Protein AF-A0A1Q9S0E8-F1 (afdb_monomer_lite)

Radius of gyration: 20.75 Å; chains: 1; bounding box: 53×45×57 Å

Foldseek 3Di:
DQDPDFDWDFDADPVRDTPDTHTSNNDPDDDDLPDDDDDPCLVVFAPPPDDSVPGSVVVCVVVVNDDDDDDDDDGFDDPDPVRVVVQVVCVQVVNHSVDPPSPPPDDGDPDDDDDPDD

Secondary structure (DSSP, 8-state):
-------EEEEE-TTS-EEEEEEGGGS------S-----GGGGGG--TT--IIIIIIHHHHHTT--------S-----SSHHHHHHHHHHHHTT--TTSTT---TT-PPPP-------

Structure (mmCIF, N/CA/C/O backbone):
data_AF-A0A1Q9S0E8-F1
#
_entry.id   AF-A0A1Q9S0E8-F1
#
loop_
_atom_site.group_PDB
_atom_site.id
_atom_site.type_symbol
_atom_site.label_atom_id
_atom_site.label_alt_id
_atom_site.label_comp_id
_atom_site.label_asym_id
_atom_site.label_entity_id
_atom_site.label_seq_id
_atom_site.pdbx_PDB_ins_code
_atom_site.Cartn_x
_atom_site.Cartn_y
_atom_site.Cartn_z
_atom_site.occupancy
_atom_site.B_iso_or_equiv
_atom_site.auth_seq_id
_atom_site.auth_comp_id
_atom_site.auth_asym_id
_atom_site.auth_atom_id
_atom_site.pdbx_PDB_model_num
ATOM 1 N N . MET A 1 1 ? -3.002 -5.284 -3.891 1.00 85.81 1 MET A N 1
ATOM 2 C CA . MET A 1 1 ? -1.899 -5.874 -4.686 1.00 85.81 1 MET A CA 1
ATOM 3 C C . MET A 1 1 ? -0.958 -6.620 -3.765 1.00 85.81 1 MET A C 1
ATOM 5 O O . MET A 1 1 ? -0.932 -6.265 -2.593 1.00 85.81 1 MET A O 1
ATOM 9 N N . PRO A 1 2 ? -0.226 -7.649 -4.220 1.00 82.12 2 PRO A N 1
ATOM 10 C CA . PRO A 1 2 ? 0.742 -8.316 -3.354 1.00 82.12 2 PRO A CA 1
ATOM 11 C C . PRO A 1 2 ? 1.847 -7.338 -2.907 1.00 82.12 2 PRO A C 1
ATOM 13 O O . PRO A 1 2 ? 2.242 -6.489 -3.716 1.00 82.12 2 PRO A O 1
ATOM 16 N N . PRO A 1 3 ? 2.362 -7.468 -1.668 1.00 83.12 3 PRO A N 1
ATOM 17 C CA . PRO A 1 3 ? 3.460 -6.643 -1.179 1.00 83.12 3 PRO A CA 1
ATOM 18 C C . PRO A 1 3 ? 4.691 -6.673 -2.081 1.00 83.12 3 PRO A C 1
ATOM 20 O O . PRO A 1 3 ? 5.134 -7.743 -2.500 1.00 83.12 3 PRO A O 1
ATOM 23 N N . GLN A 1 4 ? 5.271 -5.500 -2.342 1.00 78.94 4 GLN A N 1
ATOM 24 C CA . GLN A 1 4 ? 6.546 -5.383 -3.069 1.00 78.94 4 GLN A CA 1
ATOM 25 C C . GLN A 1 4 ? 7.763 -5.539 -2.143 1.00 78.94 4 GLN A C 1
ATOM 27 O O . GLN A 1 4 ? 8.873 -5.829 -2.596 1.00 78.94 4 GLN A O 1
ATOM 32 N N . ALA A 1 5 ? 7.573 -5.343 -0.837 1.00 78.56 5 ALA A N 1
ATOM 33 C CA . ALA A 1 5 ? 8.653 -5.388 0.133 1.00 78.56 5 ALA A CA 1
ATOM 34 C C . ALA A 1 5 ? 9.179 -6.817 0.360 1.00 78.56 5 ALA A C 1
ATOM 36 O O . ALA A 1 5 ? 8.425 -7.765 0.572 1.00 78.56 5 ALA A O 1
ATOM 37 N N . ALA A 1 6 ? 10.505 -6.960 0.392 1.00 78.06 6 ALA A N 1
ATOM 38 C CA . ALA A 1 6 ? 11.195 -8.235 0.587 1.00 78.06 6 ALA A CA 1
ATOM 39 C C . ALA A 1 6 ? 11.521 -8.509 2.069 1.00 78.06 6 ALA A C 1
ATOM 41 O O . ALA A 1 6 ? 12.644 -8.892 2.402 1.00 78.06 6 ALA A O 1
ATOM 42 N N . PHE A 1 7 ? 10.568 -8.272 2.973 1.00 88.69 7 PHE A N 1
ATOM 43 C CA . PHE A 1 7 ? 10.766 -8.585 4.390 1.00 88.69 7 PHE A CA 1
ATOM 44 C C . PHE A 1 7 ? 10.420 -10.043 4.706 1.00 88.69 7 PHE A C 1
ATOM 46 O O . PHE A 1 7 ? 9.574 -10.663 4.055 1.00 88.69 7 PHE A O 1
ATOM 53 N N . HIS A 1 8 ? 11.071 -10.560 5.746 1.00 93.06 8 HIS A N 1
ATOM 54 C CA . HIS A 1 8 ? 10.716 -11.815 6.392 1.00 93.06 8 HIS A CA 1
ATOM 55 C C . HIS A 1 8 ? 10.100 -11.494 7.753 1.00 93.06 8 HIS A C 1
ATOM 57 O O . HIS A 1 8 ? 10.678 -10.739 8.534 1.00 93.06 8 HIS A O 1
ATOM 63 N N . VAL A 1 9 ? 8.927 -12.054 8.018 1.00 93.94 9 VAL A N 1
ATOM 64 C CA . VAL A 1 9 ? 8.260 -11.998 9.316 1.00 93.94 9 VAL A CA 1
ATOM 65 C C . VAL A 1 9 ? 8.778 -13.161 10.150 1.00 93.94 9 VAL A C 1
ATOM 67 O O . VAL A 1 9 ? 8.835 -14.292 9.664 1.00 93.94 9 VAL A O 1
ATOM 70 N N . VAL A 1 10 ? 9.184 -12.870 11.383 1.00 96.12 10 VAL A N 1
ATOM 71 C CA . VAL A 1 10 ? 9.684 -13.869 12.331 1.00 96.12 10 VAL A CA 1
ATOM 72 C C . VAL A 1 10 ? 8.691 -14.045 13.469 1.00 96.12 10 VAL A C 1
ATOM 74 O O . VAL A 1 10 ? 8.222 -13.063 14.044 1.00 96.12 10 VAL A O 1
ATOM 77 N N . GLU A 1 11 ? 8.382 -15.294 13.797 1.00 95.88 11 GLU A N 1
ATOM 78 C CA . GLU A 1 11 ? 7.604 -15.637 14.987 1.00 95.88 11 GLU A CA 1
ATOM 79 C C . GLU A 1 11 ? 8.576 -15.929 16.129 1.00 95.88 11 GLU A C 1
ATOM 81 O O . GLU A 1 11 ? 9.472 -16.766 15.992 1.00 95.88 11 GLU A O 1
ATOM 86 N N . VAL A 1 12 ? 8.432 -15.190 17.231 1.00 97.50 12 VAL A N 1
ATOM 87 C CA . VAL A 1 12 ? 9.318 -15.263 18.396 1.00 97.50 12 VAL A CA 1
ATOM 88 C C . VAL A 1 12 ? 8.494 -15.652 19.615 1.00 97.50 12 VAL A C 1
ATOM 90 O O . VAL A 1 12 ? 7.509 -14.986 19.932 1.00 97.50 12 VAL A O 1
ATOM 93 N N . ASN A 1 13 ? 8.900 -16.719 20.298 1.00 96.62 13 ASN A N 1
ATOM 94 C CA . ASN A 1 13 ? 8.218 -17.180 21.507 1.00 96.62 13 ASN A CA 1
ATOM 95 C C . ASN A 1 13 ? 8.613 -16.381 22.761 1.00 96.62 13 ASN A C 1
ATOM 97 O O . ASN A 1 13 ? 9.529 -15.558 22.736 1.00 96.62 13 ASN A O 1
ATOM 101 N N . GLU A 1 14 ? 7.962 -16.673 23.892 1.00 96.38 14 GLU A N 1
ATOM 102 C CA . GLU A 1 14 ? 8.218 -16.020 25.191 1.00 96.38 14 GLU A CA 1
ATOM 103 C C . GLU A 1 14 ? 9.686 -16.126 25.656 1.00 96.38 14 GLU A C 1
ATOM 105 O O . GLU A 1 14 ? 10.159 -15.304 26.438 1.00 96.38 14 GLU A O 1
ATOM 110 N N . GLY A 1 15 ? 10.429 -17.121 25.158 1.00 97.56 15 GLY A N 1
ATOM 111 C CA . GLY A 1 15 ? 11.850 -17.332 25.436 1.00 97.56 15 GLY A CA 1
ATOM 112 C C . GLY A 1 15 ? 12.807 -16.627 24.469 1.00 97.56 15 GLY A C 1
ATOM 113 O O . GLY A 1 15 ? 13.994 -16.961 24.466 1.00 97.56 15 GLY A O 1
ATOM 114 N N . ASN A 1 16 ? 12.322 -15.700 23.635 1.00 96.19 16 ASN A N 1
ATOM 115 C CA . ASN A 1 16 ? 13.089 -15.001 22.597 1.00 96.19 16 ASN A CA 1
ATOM 116 C C . ASN A 1 16 ? 13.733 -15.932 21.547 1.00 96.19 16 ASN A C 1
ATOM 118 O O . ASN A 1 16 ? 14.790 -15.616 20.994 1.00 96.19 16 ASN A O 1
ATOM 122 N N . ARG A 1 17 ? 13.126 -17.092 21.262 1.00 97.50 17 ARG A N 1
ATOM 123 C CA . ARG A 1 17 ? 13.583 -18.004 20.198 1.00 97.50 17 ARG A CA 1
ATOM 124 C C . ARG A 1 17 ? 12.705 -17.860 18.958 1.00 97.50 17 ARG A C 1
ATOM 126 O O . ARG A 1 17 ? 11.493 -17.738 19.084 1.00 97.50 17 ARG A O 1
ATOM 133 N N . ILE A 1 18 ? 13.329 -17.900 17.779 1.00 97.81 18 ILE A N 1
ATOM 134 C CA . ILE A 1 18 ? 12.630 -17.901 16.487 1.00 97.81 18 ILE A CA 1
ATOM 135 C C . ILE A 1 18 ? 12.042 -19.293 16.245 1.00 97.81 18 ILE A C 1
ATOM 137 O O . ILE A 1 18 ? 12.781 -20.279 16.270 1.00 97.81 18 ILE A O 1
ATOM 141 N N . GLU A 1 19 ? 10.742 -19.361 15.979 1.00 97.12 19 GLU A N 1
ATOM 142 C CA . GLU A 1 19 ? 10.026 -20.610 15.676 1.00 97.12 19 GLU A CA 1
ATOM 143 C C . GLU A 1 19 ? 9.683 -20.740 14.188 1.00 97.12 19 GLU A C 1
ATOM 145 O O . GLU A 1 19 ? 9.667 -21.848 13.653 1.00 97.12 19 GLU A O 1
ATOM 150 N N . ALA A 1 20 ? 9.489 -19.614 13.496 1.00 96.25 20 ALA A N 1
ATOM 151 C CA . ALA A 1 20 ? 9.218 -19.580 12.064 1.00 96.25 20 ALA A CA 1
ATOM 152 C C . ALA A 1 20 ? 9.775 -18.313 11.403 1.00 96.25 20 ALA A C 1
ATOM 154 O O . ALA A 1 20 ? 9.921 -17.264 12.037 1.00 96.25 20 ALA A O 1
ATOM 155 N N . ILE A 1 21 ? 10.067 -18.423 10.105 1.00 96.06 21 ILE A N 1
ATOM 156 C CA . ILE A 1 21 ? 10.443 -17.310 9.230 1.00 96.06 21 ILE A CA 1
ATOM 157 C C . ILE A 1 21 ? 9.602 -17.424 7.958 1.00 96.06 21 ILE A C 1
ATOM 159 O O . ILE A 1 21 ? 9.744 -18.392 7.212 1.00 96.06 21 ILE A O 1
ATOM 163 N N . THR A 1 22 ? 8.768 -16.422 7.693 1.00 94.06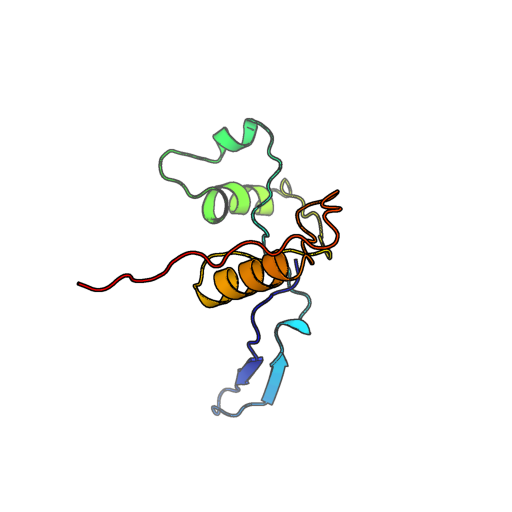 22 THR A N 1
ATOM 164 C CA . THR A 1 22 ? 7.854 -16.400 6.541 1.00 94.06 22 THR A CA 1
ATOM 165 C C . THR A 1 22 ? 8.112 -15.152 5.712 1.00 94.06 22 THR A C 1
ATOM 167 O O . THR A 1 22 ? 8.129 -14.042 6.243 1.00 94.06 22 THR A O 1
ATOM 170 N N . ALA A 1 23 ? 8.322 -15.292 4.403 1.00 91.06 23 ALA A N 1
ATOM 171 C CA . ALA A 1 23 ? 8.451 -14.123 3.539 1.00 91.06 23 ALA A CA 1
ATOM 172 C C . ALA A 1 23 ? 7.083 -13.444 3.358 1.00 91.06 23 ALA A C 1
ATOM 174 O O . ALA A 1 23 ? 6.078 -14.125 3.152 1.00 91.06 23 ALA A O 1
ATOM 175 N N . LEU A 1 24 ? 7.036 -12.105 3.361 1.00 89.69 24 LEU A N 1
ATOM 176 C CA . LEU A 1 24 ? 5.777 -11.359 3.185 1.00 89.69 24 LEU A CA 1
ATOM 177 C C . LEU A 1 24 ? 5.015 -11.752 1.913 1.00 89.69 24 LEU A C 1
ATOM 179 O O . LEU A 1 24 ? 3.789 -11.818 1.925 1.00 89.69 24 LEU A O 1
ATOM 183 N N . LYS A 1 25 ? 5.742 -12.054 0.831 1.00 83.75 25 LYS A N 1
ATOM 184 C CA . LYS A 1 25 ? 5.171 -12.485 -0.455 1.00 83.75 25 LYS A CA 1
ATOM 185 C C . LYS A 1 25 ? 4.384 -13.801 -0.377 1.00 83.75 25 LYS A C 1
ATOM 187 O O . LYS A 1 25 ? 3.526 -14.034 -1.222 1.00 83.75 25 LYS A O 1
ATOM 192 N N . ASP A 1 26 ? 4.690 -14.650 0.604 1.00 87.81 26 ASP A N 1
ATOM 193 C CA . ASP A 1 26 ? 4.048 -15.955 0.785 1.00 87.81 26 ASP A CA 1
ATOM 194 C C . ASP A 1 26 ? 2.811 -15.839 1.697 1.00 87.81 26 ASP A C 1
ATOM 196 O O . ASP A 1 26 ? 2.016 -16.774 1.818 1.00 87.81 26 ASP A O 1
ATOM 200 N N . MET A 1 27 ? 2.601 -14.670 2.313 1.00 87.81 27 MET A N 1
ATOM 201 C CA . MET A 1 27 ? 1.403 -14.357 3.085 1.00 87.81 27 MET A CA 1
ATOM 202 C C . MET A 1 27 ? 0.278 -13.879 2.160 1.00 87.81 27 MET A C 1
ATOM 204 O O . MET A 1 27 ? 0.499 -13.206 1.155 1.00 87.81 27 MET A O 1
ATOM 208 N N . ARG A 1 28 ? -0.978 -14.170 2.521 1.00 85.19 28 ARG A N 1
ATOM 209 C CA . ARG A 1 28 ? -2.167 -13.738 1.758 1.00 85.19 28 ARG A CA 1
ATOM 210 C C . ARG A 1 28 ? -2.536 -12.279 2.057 1.00 85.19 28 ARG A C 1
ATOM 212 O O . ARG A 1 28 ? -3.671 -11.988 2.423 1.00 85.19 28 ARG A O 1
ATOM 219 N N . LEU A 1 29 ? -1.568 -11.377 1.927 1.00 88.69 29 LEU A N 1
ATOM 220 C CA . LEU A 1 29 ? -1.732 -9.946 2.170 1.00 88.69 29 LEU A CA 1
ATOM 221 C C . LEU A 1 29 ? -1.998 -9.194 0.864 1.00 88.69 29 LEU A C 1
ATOM 223 O O . LEU A 1 29 ? -1.560 -9.593 -0.216 1.00 88.69 29 LEU A O 1
ATOM 227 N N . GLN A 1 30 ? -2.748 -8.102 0.975 1.00 90.31 30 GLN A N 1
ATOM 228 C CA . GLN A 1 30 ? -3.011 -7.177 -0.118 1.00 90.31 30 GLN A CA 1
ATOM 229 C C . GLN A 1 30 ? -2.778 -5.754 0.377 1.00 90.31 30 GLN A C 1
ATOM 231 O O . GLN A 1 30 ? -3.318 -5.355 1.404 1.00 90.31 30 GLN A O 1
ATOM 236 N N . GLU A 1 31 ? -2.009 -4.989 -0.383 1.00 91.25 31 GLU A N 1
ATOM 237 C CA . GLU A 1 31 ? -1.780 -3.567 -0.164 1.00 91.25 31 GLU A CA 1
ATOM 238 C C . GLU A 1 31 ? -2.792 -2.727 -0.951 1.00 91.25 31 GLU A C 1
ATOM 240 O O . GLU A 1 31 ? -3.241 -3.118 -2.043 1.00 91.25 31 GLU A O 1
ATOM 245 N N . ASN A 1 32 ? -3.131 -1.562 -0.396 1.00 93.94 32 ASN A N 1
ATOM 246 C CA . ASN A 1 32 ? -3.866 -0.521 -1.102 1.00 93.94 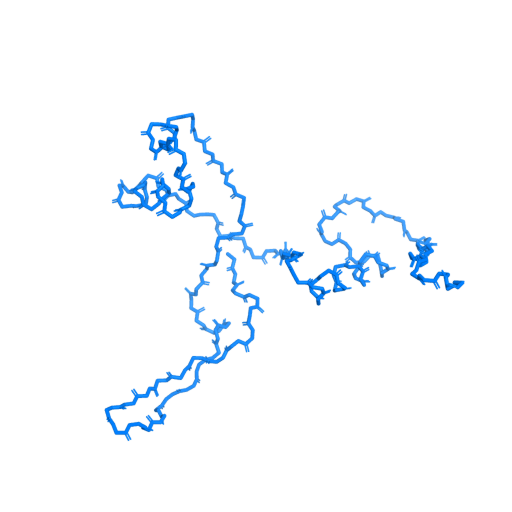32 ASN A CA 1
ATOM 247 C C . ASN A 1 32 ? -2.934 0.126 -2.140 1.00 93.94 32 ASN A C 1
ATOM 249 O O . ASN A 1 32 ? -1.964 0.778 -1.778 1.00 93.94 32 ASN A O 1
ATOM 253 N N . GLY A 1 33 ? -3.243 -0.053 -3.426 1.00 93.38 33 GLY A N 1
ATOM 254 C CA . GLY A 1 33 ? -2.442 0.482 -4.534 1.00 93.38 33 GLY A CA 1
ATOM 255 C C . GLY A 1 33 ? -2.719 1.950 -4.885 1.00 93.38 33 GLY A C 1
ATOM 256 O O . GLY A 1 33 ? -2.226 2.420 -5.908 1.00 93.38 33 GLY A O 1
ATOM 257 N N . GLY A 1 34 ? -3.550 2.655 -4.110 1.00 93.88 34 GLY A N 1
ATOM 258 C CA . GLY A 1 34 ? -3.815 4.092 -4.260 1.00 93.88 34 GLY A CA 1
ATOM 259 C C . GLY A 1 34 ? -4.884 4.477 -5.291 1.00 93.88 34 GLY A C 1
ATOM 260 O O . GLY A 1 34 ? -5.223 5.651 -5.401 1.00 93.88 34 GLY A O 1
ATOM 261 N N . TYR A 1 35 ? -5.459 3.520 -6.025 1.00 95.00 35 TYR A N 1
ATOM 262 C CA . TYR A 1 35 ? -6.549 3.775 -6.973 1.00 95.00 35 TYR A CA 1
ATOM 263 C C . TYR A 1 35 ? -7.903 3.528 -6.308 1.00 95.00 35 TYR A C 1
ATOM 265 O O . TYR A 1 35 ? -8.284 2.379 -6.076 1.00 95.00 35 TYR A O 1
ATOM 273 N N . LEU A 1 36 ? -8.637 4.604 -6.020 1.00 96.38 36 LEU A N 1
ATOM 274 C CA . LEU A 1 36 ? -9.960 4.542 -5.399 1.00 96.38 36 LEU A CA 1
ATOM 275 C C . LEU A 1 36 ? -11.039 5.040 -6.364 1.00 96.38 36 LEU A C 1
ATOM 277 O O . LEU A 1 36 ? -10.866 6.047 -7.046 1.00 96.38 36 LEU A O 1
ATOM 281 N N . VAL A 1 37 ? -12.176 4.346 -6.378 1.00 97.31 37 VAL A N 1
ATOM 282 C CA . VAL A 1 37 ? -13.407 4.798 -7.037 1.00 97.31 37 VAL A CA 1
ATOM 283 C C . VAL A 1 37 ? -14.446 4.997 -5.947 1.00 97.31 37 VAL A C 1
ATOM 285 O O . VAL A 1 37 ? -14.844 4.044 -5.281 1.00 97.31 37 VAL A O 1
ATOM 288 N N . LEU A 1 38 ? -14.850 6.246 -5.746 1.00 97.06 38 LEU A N 1
ATOM 289 C CA . LEU A 1 38 ? -15.670 6.665 -4.616 1.00 97.06 38 LEU A CA 1
ATOM 290 C C . LEU A 1 38 ? -16.931 7.354 -5.128 1.00 97.06 38 LEU A C 1
ATOM 292 O O . LEU A 1 38 ? -16.909 8.041 -6.150 1.00 97.06 38 LEU A O 1
ATOM 296 N N . ARG A 1 39 ? -18.036 7.170 -4.407 1.00 97.19 39 ARG A N 1
ATOM 297 C CA . ARG A 1 39 ? -19.232 7.988 -4.608 1.00 97.19 39 ARG A CA 1
ATOM 298 C C . ARG A 1 39 ? -19.115 9.277 -3.790 1.00 97.19 39 ARG A C 1
ATOM 300 O O . ARG A 1 39 ? -18.324 9.338 -2.852 1.00 97.19 39 ARG A O 1
ATOM 307 N N . GLN A 1 40 ? -19.893 10.295 -4.150 1.00 96.94 40 GLN A N 1
ATOM 308 C CA . GLN A 1 40 ? -19.845 11.624 -3.522 1.00 96.94 40 GLN A CA 1
ATOM 309 C C . GLN A 1 40 ? -20.111 11.578 -2.011 1.00 96.94 40 GLN A C 1
ATOM 311 O O . GLN A 1 40 ? -19.507 12.336 -1.264 1.00 96.94 40 GLN A O 1
ATOM 316 N N . GLU A 1 41 ? -20.934 10.641 -1.545 1.00 96.38 41 GLU A N 1
ATOM 317 C CA . GLU A 1 41 ? -21.274 10.444 -0.131 1.00 96.38 41 GLU A CA 1
ATOM 318 C C . GLU A 1 41 ? -20.049 10.116 0.744 1.00 96.38 41 GLU A C 1
ATOM 320 O O . GLU A 1 41 ? -20.142 10.133 1.965 1.00 96.38 41 GLU A O 1
ATOM 325 N N . VAL A 1 42 ? -18.876 9.838 0.156 1.00 96.38 42 VAL A N 1
ATOM 326 C CA . VAL A 1 42 ? -17.622 9.723 0.917 1.00 96.38 42 VAL A CA 1
ATOM 327 C C . VAL A 1 42 ? -17.286 11.008 1.683 1.00 96.38 42 VAL A C 1
ATOM 329 O O . VAL A 1 42 ? -16.667 10.933 2.740 1.00 96.38 42 VAL A O 1
ATOM 332 N N . PHE A 1 43 ? -17.711 12.179 1.194 1.00 96.00 43 PHE A N 1
ATOM 333 C CA . PHE A 1 43 ? -17.450 13.454 1.865 1.00 96.00 43 PHE A CA 1
ATOM 334 C C . PHE A 1 43 ? -18.183 13.581 3.206 1.00 96.00 43 PHE A C 1
ATOM 336 O O . PHE A 1 43 ? -17.686 14.269 4.092 1.00 96.00 43 PHE A O 1
ATOM 343 N N . ASP A 1 44 ? -19.280 12.844 3.409 1.00 95.69 44 ASP A N 1
ATOM 344 C CA . ASP A 1 44 ? -19.967 12.773 4.708 1.00 95.69 44 ASP A CA 1
ATOM 345 C C . ASP A 1 44 ? -19.098 12.089 5.783 1.00 95.69 44 ASP A C 1
ATOM 347 O O . ASP A 1 44 ? -19.319 12.266 6.980 1.00 95.69 44 ASP A O 1
ATOM 351 N N . TYR A 1 45 ? -18.093 11.319 5.355 1.00 95.25 45 TYR A N 1
ATOM 352 C CA . TYR A 1 45 ? -17.151 10.586 6.203 1.00 95.25 45 TYR A CA 1
ATOM 353 C C . TYR A 1 45 ? -15.772 11.251 6.282 1.00 95.25 45 TYR A C 1
ATOM 355 O O . TYR A 1 45 ? -14.901 10.742 6.986 1.00 95.25 45 TYR A O 1
ATOM 363 N N . LEU A 1 46 ? -15.561 12.359 5.563 1.00 95.88 46 LEU A N 1
ATOM 364 C CA . LEU A 1 46 ? -14.263 13.013 5.421 1.00 95.88 46 LEU A CA 1
ATOM 365 C C . LEU A 1 46 ? -14.314 14.456 5.952 1.00 95.88 46 LEU A C 1
ATOM 367 O O . LEU A 1 46 ? -14.376 15.404 5.165 1.00 95.88 46 LEU A O 1
ATOM 371 N N . PRO A 1 47 ? -14.311 14.648 7.285 1.00 92.38 47 PRO A N 1
ATOM 372 C CA . PRO A 1 47 ? -14.244 15.978 7.876 1.00 92.38 47 PRO A CA 1
ATOM 373 C C . PRO A 1 47 ? -12.927 16.687 7.527 1.00 92.38 47 PRO A C 1
ATOM 375 O O . PRO A 1 47 ? -11.951 16.079 7.084 1.00 92.38 47 PRO A O 1
ATOM 378 N N . GLU A 1 48 ? -12.887 18.000 7.739 1.00 94.44 48 GLU A N 1
ATOM 379 C CA . GLU A 1 48 ? -11.700 18.806 7.454 1.00 94.44 48 GLU A CA 1
ATOM 380 C C . GLU A 1 48 ? -10.461 18.273 8.202 1.00 94.44 48 GLU A C 1
ATOM 382 O O . GLU A 1 48 ? -10.537 17.927 9.381 1.00 94.44 48 GLU A O 1
ATOM 387 N N . ASN A 1 49 ? -9.317 18.215 7.512 1.00 93.06 49 ASN A N 1
ATOM 388 C CA . ASN A 1 49 ? -8.041 17.676 8.011 1.00 93.06 49 ASN A CA 1
ATOM 389 C C . ASN A 1 49 ? -8.033 16.176 8.379 1.00 93.06 49 ASN A C 1
ATOM 391 O O . ASN A 1 49 ? -7.122 15.741 9.082 1.00 93.06 49 ASN A O 1
ATOM 395 N N . SER A 1 50 ? -9.004 15.386 7.910 1.00 94.88 50 SER A N 1
ATOM 396 C CA . SER A 1 50 ? -8.981 13.921 8.056 1.00 94.88 50 SER A CA 1
ATOM 397 C C . SER A 1 50 ? -8.237 13.215 6.921 1.00 94.88 50 SER A C 1
ATOM 399 O O . SER A 1 50 ? -8.101 13.739 5.810 1.00 94.88 50 SER A O 1
ATOM 401 N N . ASP A 1 51 ? -7.760 12.005 7.205 1.00 96.06 51 ASP A N 1
ATOM 402 C CA . ASP A 1 51 ? -7.138 11.124 6.224 1.00 96.06 51 ASP A CA 1
ATOM 403 C C . ASP A 1 51 ? -8.191 10.258 5.517 1.00 96.06 51 ASP A C 1
ATOM 405 O O . ASP A 1 51 ? -9.005 9.565 6.133 1.00 96.06 51 ASP A O 1
ATOM 409 N N . LEU A 1 52 ? -8.151 10.246 4.185 1.00 96.38 52 LEU A N 1
ATOM 410 C CA . LEU A 1 52 ? -9.110 9.491 3.381 1.00 96.38 52 LEU A CA 1
ATOM 411 C C . LEU A 1 52 ? -9.084 7.984 3.667 1.00 96.38 52 LEU A C 1
ATOM 413 O O . LEU A 1 52 ? -10.133 7.336 3.653 1.00 96.38 52 LEU A O 1
ATOM 417 N N . VAL A 1 53 ? -7.906 7.406 3.880 1.00 96.19 53 VAL A N 1
ATOM 418 C CA . VAL A 1 53 ? -7.737 5.957 4.018 1.00 96.19 53 VAL A CA 1
ATOM 419 C C . VAL A 1 53 ? -7.872 5.535 5.479 1.00 96.19 53 VAL A C 1
ATOM 421 O O . VAL A 1 53 ? -8.651 4.628 5.784 1.00 96.19 53 VAL A O 1
ATOM 424 N N . ALA A 1 54 ? -7.121 6.178 6.369 1.00 95.62 54 ALA A N 1
ATOM 425 C CA . ALA A 1 54 ? -7.052 5.839 7.783 1.00 95.62 54 ALA A CA 1
ATOM 426 C C . ALA A 1 54 ? -8.334 6.207 8.542 1.00 95.62 54 ALA A C 1
ATOM 428 O O . ALA A 1 54 ? -8.706 5.464 9.451 1.00 95.62 54 ALA A O 1
ATOM 429 N N . ASP A 1 55 ? -9.038 7.269 8.132 1.00 95.62 55 ASP A N 1
ATOM 430 C CA . ASP A 1 55 ? -10.270 7.703 8.795 1.00 95.62 55 ASP A CA 1
ATOM 431 C C . ASP A 1 55 ? -11.511 7.263 8.003 1.00 95.62 55 ASP A C 1
ATOM 433 O O . ASP A 1 55 ? -12.238 6.358 8.429 1.00 95.62 55 ASP A O 1
ATOM 437 N N . ALA A 1 56 ? -11.747 7.837 6.818 1.00 96.62 56 ALA A N 1
ATOM 438 C CA . ALA A 1 56 ? -13.005 7.628 6.091 1.00 96.62 56 ALA A CA 1
ATOM 439 C C . ALA A 1 56 ? -13.163 6.186 5.570 1.00 96.62 56 ALA A C 1
ATOM 441 O O . ALA A 1 56 ? -14.177 5.527 5.824 1.00 96.62 56 ALA A O 1
ATOM 442 N N . CYS A 1 57 ? -12.154 5.648 4.874 1.00 96.75 57 CYS A N 1
ATOM 443 C CA . CYS A 1 57 ? -12.209 4.276 4.359 1.00 96.75 57 CYS A CA 1
ATOM 444 C C . CYS A 1 57 ? -12.240 3.235 5.486 1.00 96.75 57 CYS A C 1
ATOM 446 O O . CYS A 1 57 ? -12.903 2.208 5.336 1.00 96.75 57 CYS A O 1
ATOM 448 N N . ALA A 1 58 ? -11.578 3.488 6.619 1.00 96.12 58 ALA A N 1
ATOM 449 C CA . ALA A 1 58 ? -11.624 2.592 7.772 1.00 96.12 58 ALA A CA 1
ATOM 450 C C . ALA A 1 58 ? -13.036 2.491 8.378 1.00 96.12 58 ALA A C 1
ATOM 452 O O . ALA A 1 58 ? -13.469 1.390 8.735 1.00 96.12 58 ALA A O 1
ATOM 453 N N . VAL A 1 59 ? -13.775 3.604 8.461 1.00 96.75 59 VAL A N 1
ATOM 454 C CA . VAL A 1 59 ? -15.188 3.598 8.884 1.00 96.75 59 VAL A CA 1
ATOM 455 C C . VAL A 1 59 ? -16.053 2.862 7.861 1.00 96.75 59 VAL A C 1
ATOM 457 O O . VAL A 1 59 ? -16.752 1.915 8.222 1.00 96.75 59 VAL A O 1
ATOM 460 N N . LEU A 1 60 ? -15.943 3.210 6.575 1.00 97.44 60 LEU A N 1
ATOM 461 C CA . LEU A 1 60 ? -16.712 2.563 5.504 1.00 97.44 60 LEU A CA 1
ATOM 462 C C . LEU A 1 60 ? -16.453 1.050 5.418 1.00 97.44 60 LEU A C 1
ATOM 464 O O . LEU A 1 60 ? -17.370 0.282 5.127 1.00 97.44 60 LEU A O 1
ATOM 468 N N . ALA A 1 61 ? -15.227 0.600 5.699 1.00 96.94 61 ALA A N 1
ATOM 469 C CA . ALA A 1 61 ? -14.891 -0.818 5.766 1.00 96.94 61 ALA A CA 1
ATOM 470 C C . ALA A 1 61 ? -15.626 -1.532 6.911 1.00 96.94 61 ALA A C 1
ATOM 472 O O . ALA A 1 61 ? -16.183 -2.608 6.694 1.00 96.94 61 ALA A O 1
ATOM 473 N N . LYS A 1 62 ? -15.686 -0.925 8.106 1.00 97.19 62 LYS A N 1
ATOM 474 C CA . LYS A 1 62 ? -16.448 -1.466 9.249 1.00 97.19 62 LYS A CA 1
ATOM 475 C C . LYS A 1 62 ? -17.949 -1.537 8.962 1.00 97.19 62 LYS A C 1
ATOM 477 O O . LYS A 1 62 ? -18.610 -2.457 9.432 1.00 97.19 62 LYS A O 1
ATOM 482 N N . GLU A 1 63 ? -18.469 -0.608 8.165 1.00 97.44 63 GLU A N 1
ATOM 483 C CA . GLU A 1 63 ? -19.868 -0.593 7.718 1.00 97.44 63 GLU A CA 1
ATOM 484 C C . GLU A 1 63 ? -20.158 -1.559 6.552 1.00 97.44 63 GLU A C 1
ATOM 486 O O . GLU A 1 63 ? -21.300 -1.658 6.104 1.00 97.44 63 GLU A O 1
ATOM 491 N N . GLY A 1 64 ? -19.152 -2.265 6.021 1.00 97.50 64 GLY A N 1
ATOM 492 C CA . GLY A 1 64 ? -19.317 -3.147 4.859 1.00 97.50 64 GLY A CA 1
ATOM 493 C C . GLY A 1 64 ? -19.574 -2.398 3.543 1.00 97.50 64 GLY A C 1
ATOM 494 O O . GLY A 1 64 ? -20.083 -2.979 2.585 1.00 97.50 64 GLY A O 1
ATOM 495 N N . ARG A 1 65 ? -19.230 -1.106 3.485 1.00 97.62 65 ARG A N 1
ATOM 496 C CA . ARG A 1 65 ? -19.451 -0.209 2.337 1.00 97.62 65 ARG A CA 1
ATOM 497 C C . ARG A 1 65 ? -18.211 0.000 1.469 1.00 97.62 65 ARG A C 1
ATOM 499 O O . ARG A 1 65 ? -18.259 0.780 0.520 1.00 97.62 65 ARG A O 1
ATOM 506 N N . LEU A 1 66 ? -17.115 -0.690 1.773 1.00 96.94 66 LEU A N 1
ATOM 507 C CA . LEU A 1 66 ? -15.874 -0.643 1.008 1.00 96.94 66 LEU A CA 1
ATOM 508 C C . LEU A 1 66 ? -15.593 -2.013 0.384 1.00 96.94 66 LEU A C 1
ATOM 510 O O . LEU A 1 66 ? -15.550 -3.023 1.083 1.00 96.94 66 LEU A O 1
ATOM 514 N N . ALA A 1 67 ? -15.387 -2.042 -0.931 1.00 96.38 67 ALA A N 1
ATOM 515 C CA . ALA A 1 67 ? -15.035 -3.251 -1.666 1.00 96.38 67 ALA A CA 1
ATOM 516 C C . ALA A 1 67 ? -13.596 -3.163 -2.182 1.00 96.38 67 ALA A C 1
ATOM 518 O O . ALA A 1 67 ? -13.147 -2.107 -2.625 1.00 96.38 67 ALA A O 1
ATOM 519 N N . ALA A 1 68 ? -12.885 -4.290 -2.160 1.00 95.19 68 ALA A N 1
A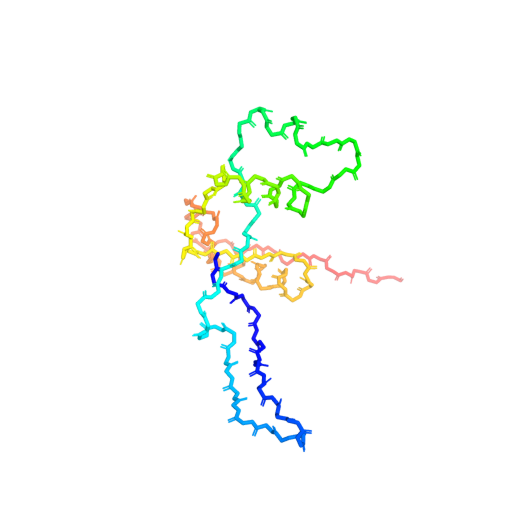TOM 520 C CA . ALA A 1 68 ? -11.560 -4.403 -2.753 1.00 95.19 68 ALA A CA 1
ATOM 521 C C . ALA A 1 68 ? -11.657 -4.922 -4.193 1.00 95.19 68 ALA A C 1
ATOM 523 O O . ALA A 1 68 ? -12.406 -5.859 -4.473 1.00 95.19 68 ALA A O 1
ATOM 524 N N . TYR A 1 69 ? -10.842 -4.362 -5.086 1.00 94.94 69 TYR A N 1
ATOM 525 C CA . TYR A 1 69 ? -10.596 -4.915 -6.415 1.00 94.94 69 TYR A CA 1
ATOM 526 C C . TYR A 1 69 ? -9.170 -5.485 -6.465 1.00 94.94 69 TYR A C 1
ATOM 528 O O . TYR A 1 69 ? -8.206 -4.713 -6.510 1.00 94.94 69 TYR A O 1
ATOM 536 N N . PRO A 1 70 ? -8.992 -6.819 -6.410 1.00 92.44 70 PRO A N 1
ATOM 537 C CA . PRO A 1 70 ? -7.668 -7.423 -6.480 1.00 92.44 70 PRO A CA 1
ATOM 538 C C . PRO A 1 70 ? -7.036 -7.164 -7.849 1.00 92.44 70 PRO A C 1
ATOM 540 O O . PRO A 1 70 ? -7.574 -7.565 -8.879 1.00 92.44 70 PRO A O 1
ATOM 543 N N . TYR A 1 71 ? -5.867 -6.530 -7.856 1.00 92.44 71 TYR A N 1
ATOM 544 C CA . TYR A 1 71 ? -5.074 -6.325 -9.062 1.00 92.44 71 TYR A CA 1
ATOM 545 C C . TYR A 1 71 ? -3.762 -7.106 -8.935 1.00 92.44 71 TYR A C 1
ATOM 547 O O . TYR A 1 71 ? -3.069 -7.013 -7.923 1.00 92.44 71 TYR A O 1
ATOM 555 N N . ASN A 1 72 ? -3.464 -7.912 -9.957 1.00 90.56 72 ASN A N 1
ATOM 556 C CA . ASN A 1 72 ? -2.282 -8.781 -10.041 1.00 90.56 72 ASN A CA 1
ATOM 557 C C . ASN A 1 72 ? -1.379 -8.416 -11.234 1.00 90.56 72 ASN A C 1
ATOM 559 O O . ASN A 1 72 ? -0.478 -9.175 -11.580 1.00 90.56 72 ASN A O 1
ATOM 563 N N . GLY A 1 73 ? -1.663 -7.297 -11.910 1.00 91.25 73 GLY A N 1
ATOM 564 C CA . GLY A 1 73 ? -0.823 -6.788 -12.990 1.00 91.25 73 GLY A CA 1
ATOM 565 C C . GLY A 1 73 ? 0.358 -5.978 -12.462 1.00 91.25 73 GLY A C 1
ATOM 566 O O . GLY A 1 73 ? 0.683 -6.016 -11.279 1.00 91.25 73 GLY A O 1
ATOM 567 N N . PHE A 1 74 ? 1.011 -5.231 -13.348 1.00 92.38 74 PHE A N 1
ATOM 568 C CA . PHE A 1 74 ? 2.115 -4.370 -12.942 1.00 92.38 74 PHE A CA 1
ATOM 569 C C . PHE A 1 74 ? 1.616 -3.190 -12.099 1.00 92.38 74 PHE A C 1
ATOM 571 O O . PHE A 1 74 ? 0.705 -2.472 -12.520 1.00 92.38 74 PHE A O 1
ATOM 578 N N . TRP A 1 75 ? 2.263 -2.970 -10.956 1.00 93.12 75 TRP A N 1
ATOM 579 C CA . TRP A 1 75 ? 2.131 -1.786 -10.113 1.00 93.12 75 TRP A CA 1
ATOM 580 C C . TRP A 1 75 ? 3.438 -1.577 -9.356 1.00 93.12 75 TRP A C 1
ATOM 582 O O . TRP A 1 75 ? 4.021 -2.540 -8.858 1.00 93.12 75 TRP A O 1
ATOM 592 N N . GLN A 1 76 ? 3.894 -0.332 -9.275 1.00 92.69 76 GLN A N 1
ATOM 593 C CA . GLN A 1 76 ? 5.089 0.031 -8.527 1.00 92.69 76 GLN A CA 1
ATOM 594 C C . GLN A 1 76 ? 4.995 1.510 -8.123 1.00 92.69 76 GLN A C 1
ATOM 596 O O . GLN A 1 76 ? 4.631 2.328 -8.974 1.00 92.69 76 GLN A O 1
ATOM 601 N N . PRO A 1 77 ? 5.305 1.865 -6.864 1.00 92.69 77 PRO A N 1
ATOM 602 C CA . PRO A 1 77 ? 5.341 3.254 -6.433 1.00 92.69 77 PRO A CA 1
ATOM 603 C C . PRO A 1 77 ? 6.640 3.928 -6.895 1.00 92.69 77 PRO A C 1
ATOM 605 O O . PRO A 1 77 ? 7.521 3.295 -7.480 1.00 92.69 77 PRO A O 1
ATOM 608 N N . ALA A 1 78 ? 6.769 5.222 -6.626 1.00 93.88 78 ALA A N 1
ATOM 609 C CA . ALA A 1 78 ? 7.976 5.997 -6.906 1.00 93.88 78 ALA A CA 1
ATOM 610 C C . ALA A 1 78 ? 8.405 6.809 -5.672 1.00 93.88 78 ALA A C 1
ATOM 612 O O . ALA A 1 78 ? 8.829 7.958 -5.801 1.00 93.88 78 ALA A O 1
ATOM 613 N N . ASP A 1 79 ? 8.277 6.217 -4.484 1.00 92.69 79 ASP A N 1
ATOM 614 C CA . ASP A 1 79 ? 8.455 6.911 -3.203 1.00 92.69 79 ASP A CA 1
ATOM 615 C C . ASP A 1 79 ? 9.936 7.028 -2.825 1.00 92.69 79 ASP A C 1
ATOM 617 O O . ASP A 1 79 ? 10.376 7.992 -2.194 1.00 92.69 79 ASP A O 1
ATOM 621 N N . THR A 1 80 ? 10.738 6.051 -3.247 1.00 92.94 80 THR A N 1
ATOM 622 C CA . THR A 1 80 ? 12.178 5.993 -3.000 1.00 92.94 80 THR A CA 1
ATOM 623 C C . THR A 1 80 ? 12.988 6.206 -4.277 1.00 92.94 80 THR A C 1
ATOM 625 O O . THR A 1 80 ? 12.566 5.904 -5.396 1.00 92.94 80 THR A O 1
ATOM 628 N N . LEU A 1 81 ? 14.241 6.651 -4.119 1.00 95.12 81 LEU A N 1
ATOM 629 C CA . LEU A 1 81 ? 15.179 6.751 -5.241 1.00 95.12 81 LEU A CA 1
ATOM 630 C C . LEU A 1 81 ? 15.369 5.402 -5.954 1.00 95.12 81 LEU A C 1
ATOM 632 O O . LEU A 1 81 ? 15.472 5.368 -7.177 1.00 95.12 81 LEU A O 1
ATOM 636 N N . LYS A 1 82 ? 15.393 4.296 -5.201 1.00 92.19 82 LYS A N 1
ATOM 637 C CA . LYS A 1 82 ? 15.523 2.943 -5.752 1.00 92.19 82 LYS A CA 1
ATOM 638 C C . LYS A 1 82 ? 14.354 2.605 -6.678 1.00 92.19 82 LYS A C 1
ATOM 640 O O . LYS A 1 82 ? 14.582 2.113 -7.781 1.00 92.19 82 LYS A O 1
ATOM 645 N N . GLU A 1 83 ? 13.126 2.887 -6.254 1.00 94.38 83 GLU A N 1
ATOM 646 C CA . GLU A 1 83 ? 11.929 2.640 -7.064 1.00 94.38 83 GLU A CA 1
ATOM 647 C C . GLU A 1 83 ? 11.899 3.521 -8.309 1.00 94.38 83 GLU A C 1
ATOM 649 O O . GLU A 1 83 ? 11.647 3.019 -9.405 1.00 94.38 83 GLU A O 1
ATOM 654 N N . ARG A 1 84 ? 12.258 4.804 -8.171 1.00 95.62 84 ARG A N 1
ATOM 655 C CA . ARG A 1 84 ? 12.380 5.719 -9.312 1.00 95.62 84 ARG A CA 1
ATOM 656 C C . ARG A 1 84 ? 13.408 5.228 -10.333 1.00 95.62 84 ARG A C 1
ATOM 658 O O . ARG A 1 84 ? 13.128 5.239 -11.525 1.00 95.62 84 ARG A O 1
ATOM 665 N N . ILE A 1 85 ? 14.583 4.780 -9.881 1.00 96.25 85 ILE A N 1
ATOM 666 C CA . ILE A 1 85 ? 15.625 4.226 -10.763 1.00 96.25 85 ILE A CA 1
ATOM 667 C C . ILE A 1 85 ? 15.122 2.970 -11.482 1.00 96.25 85 ILE A C 1
ATOM 669 O O . ILE A 1 85 ? 15.402 2.795 -12.668 1.00 96.25 85 ILE A O 1
ATOM 673 N N . ALA A 1 86 ? 14.380 2.101 -10.794 1.00 94.50 86 ALA A N 1
ATOM 674 C CA . ALA A 1 86 ? 13.812 0.904 -11.404 1.00 94.50 86 ALA A CA 1
ATOM 675 C C . ALA A 1 86 ? 12.787 1.254 -12.500 1.00 94.50 86 ALA A C 1
ATOM 677 O O . ALA A 1 86 ? 12.895 0.732 -13.610 1.00 94.50 86 ALA A O 1
ATOM 678 N N . LEU A 1 87 ? 11.867 2.189 -12.232 1.00 95.88 87 LEU A N 1
ATOM 679 C CA . LEU A 1 87 ? 10.912 2.690 -13.228 1.00 95.88 87 LEU A CA 1
ATOM 680 C C . LEU A 1 87 ? 11.616 3.361 -14.418 1.00 95.88 87 LEU A C 1
ATOM 682 O O . LEU A 1 87 ? 11.268 3.094 -15.566 1.00 95.88 87 LEU A O 1
ATOM 686 N N . GLU A 1 88 ? 12.645 4.173 -14.170 1.00 95.94 88 GLU A N 1
ATOM 687 C CA . GLU A 1 88 ? 13.449 4.797 -15.229 1.00 95.94 88 GLU A CA 1
ATOM 688 C C . GLU A 1 88 ? 14.161 3.739 -16.082 1.00 95.94 88 GLU A C 1
ATOM 690 O O . GLU A 1 88 ? 14.123 3.792 -17.305 1.00 95.94 88 GLU A O 1
ATOM 695 N N . THR A 1 89 ? 14.761 2.725 -15.460 1.00 95.44 89 THR A N 1
ATOM 696 C CA . THR A 1 89 ? 15.440 1.636 -16.181 1.00 95.44 89 THR A CA 1
ATOM 697 C C . THR A 1 89 ? 14.466 0.883 -17.087 1.00 95.44 89 THR A C 1
ATOM 699 O O . THR A 1 89 ? 14.770 0.617 -18.250 1.00 95.44 89 THR A O 1
ATOM 702 N N . MET A 1 90 ? 13.272 0.576 -16.574 1.00 94.06 90 MET A N 1
ATOM 703 C CA . MET A 1 90 ? 12.189 -0.034 -17.347 1.00 94.06 90 MET A CA 1
ATOM 704 C C . MET A 1 90 ? 11.770 0.846 -18.530 1.00 94.06 90 MET A C 1
ATOM 706 O O . MET A 1 90 ? 11.633 0.356 -19.653 1.00 94.06 90 MET A O 1
ATOM 710 N N . TY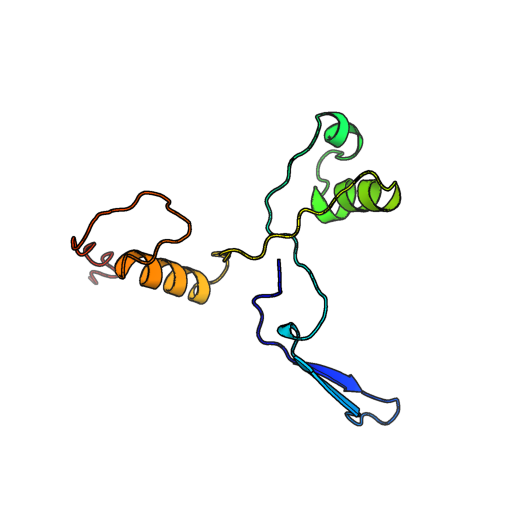R A 1 91 ? 11.640 2.151 -18.290 1.00 92.62 91 TYR A N 1
ATOM 711 C CA . TYR A 1 91 ? 11.314 3.141 -19.307 1.00 92.62 91 TYR A CA 1
ATOM 712 C C . TYR A 1 91 ? 12.369 3.214 -20.419 1.00 92.62 91 TYR A C 1
ATOM 714 O O . TYR A 1 91 ? 12.026 3.112 -21.596 1.00 92.62 91 TYR A O 1
ATOM 722 N N . GLN A 1 92 ? 13.650 3.306 -20.057 1.00 92.62 92 GLN A N 1
ATOM 723 C CA . GLN A 1 92 ? 14.784 3.331 -20.988 1.00 92.62 92 GLN A CA 1
ATOM 724 C C . GLN A 1 92 ? 14.902 2.042 -21.811 1.00 92.62 92 GLN A C 1
ATOM 726 O O . GLN A 1 92 ? 15.258 2.079 -22.988 1.00 92.62 92 GLN A O 1
ATOM 731 N N . ALA A 1 93 ? 14.560 0.899 -21.212 1.00 91.69 93 ALA A N 1
ATOM 732 C CA . ALA A 1 93 ? 14.528 -0.393 -21.891 1.00 91.69 93 ALA A CA 1
ATOM 733 C C . ALA A 1 93 ? 13.299 -0.579 -22.806 1.00 91.69 93 ALA A C 1
ATOM 735 O O . ALA A 1 93 ? 13.197 -1.602 -23.484 1.00 91.69 93 ALA A O 1
ATOM 736 N N . GLY A 1 94 ? 12.346 0.362 -22.809 1.00 89.31 94 GLY A N 1
ATOM 737 C CA . GLY A 1 94 ? 11.075 0.236 -23.528 1.00 89.31 94 GLY A CA 1
ATOM 738 C C . GLY A 1 94 ? 10.100 -0.772 -22.903 1.00 89.31 94 GLY A C 1
ATOM 739 O O . GLY A 1 94 ? 9.057 -1.061 -23.485 1.00 89.31 94 GLY A O 1
ATOM 740 N N . ASN A 1 95 ? 10.406 -1.306 -21.717 1.00 90.56 95 ASN A N 1
ATOM 741 C CA . ASN A 1 95 ? 9.518 -2.193 -20.970 1.00 90.56 95 ASN A CA 1
ATOM 742 C C . ASN A 1 95 ? 8.604 -1.358 -20.064 1.00 90.56 95 ASN A C 1
ATOM 744 O O . ASN A 1 95 ? 8.830 -1.268 -18.861 1.00 90.56 95 ASN A O 1
ATOM 748 N N . THR A 1 96 ? 7.588 -0.718 -20.645 1.00 93.88 96 THR A N 1
ATOM 749 C CA . THR A 1 96 ? 6.685 0.209 -19.939 1.00 93.88 96 THR A CA 1
ATOM 750 C C . THR A 1 96 ? 5.274 -0.371 -19.788 1.00 93.88 96 THR A C 1
ATOM 752 O O . THR A 1 96 ? 4.360 0.052 -20.501 1.00 93.88 96 THR A O 1
ATOM 755 N N . PRO A 1 97 ? 5.040 -1.325 -18.869 1.00 92.62 97 PRO A N 1
ATOM 756 C CA . PRO A 1 97 ? 3.727 -1.951 -18.685 1.00 92.62 97 PRO A CA 1
AT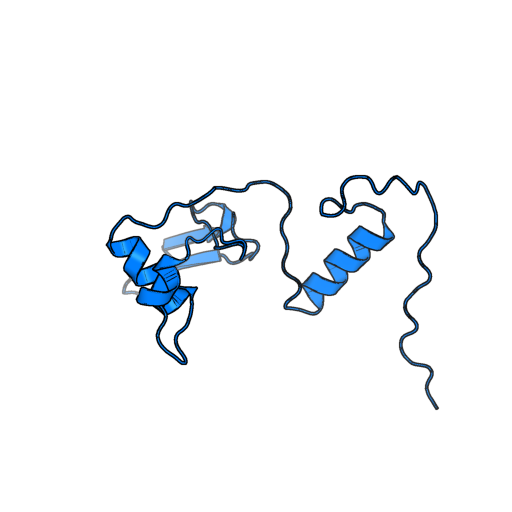OM 757 C C . PRO A 1 97 ? 2.626 -0.968 -18.248 1.00 92.62 97 PRO A C 1
ATOM 759 O O . PRO A 1 97 ? 1.449 -1.251 -18.448 1.00 92.62 97 PRO A O 1
ATOM 762 N N . TRP A 1 98 ? 2.988 0.198 -17.700 1.00 92.44 98 TRP A N 1
ATOM 763 C CA . TRP A 1 98 ? 2.053 1.282 -17.364 1.00 92.44 98 TRP A CA 1
ATOM 764 C C . TRP A 1 98 ? 1.712 2.211 -18.544 1.00 92.44 98 TRP A C 1
ATOM 766 O O . TRP A 1 98 ? 0.849 3.073 -18.399 1.00 92.44 98 TRP A O 1
ATOM 776 N N . MET A 1 99 ? 2.363 2.064 -19.707 1.00 91.94 99 MET A N 1
ATOM 777 C CA . MET A 1 99 ? 2.090 2.847 -20.924 1.00 91.94 99 MET A CA 1
ATOM 778 C C . MET A 1 99 ? 1.616 1.935 -22.066 1.00 91.94 99 MET A C 1
ATOM 780 O O . MET A 1 99 ? 2.414 1.553 -22.930 1.00 91.94 99 MET A O 1
ATOM 784 N N . PRO A 1 100 ? 0.317 1.588 -22.115 1.00 79.69 100 PRO A N 1
ATOM 785 C CA . PRO A 1 100 ? -0.242 0.834 -23.229 1.00 79.69 100 PRO A CA 1
ATOM 786 C C . PRO A 1 100 ? -0.050 1.596 -24.548 1.00 79.69 100 PRO A C 1
ATOM 788 O O . PRO A 1 100 ? -0.352 2.783 -24.635 1.00 79.69 100 PRO A O 1
ATOM 791 N N . GLY A 1 101 ? 0.442 0.920 -25.588 1.00 70.19 101 GLY A N 1
ATOM 792 C CA . GLY A 1 101 ? 0.582 1.507 -26.927 1.00 70.19 101 GLY A CA 1
ATOM 793 C C . GLY A 1 101 ? 1.902 2.231 -27.200 1.00 70.19 101 GLY A C 1
ATOM 794 O O . GLY A 1 101 ? 2.080 2.761 -28.297 1.00 70.19 101 GLY A O 1
ATOM 795 N N . ARG A 1 102 ? 2.864 2.212 -26.270 1.00 65.50 102 ARG A N 1
ATOM 796 C CA . ARG A 1 102 ? 4.236 2.616 -26.583 1.00 65.50 102 ARG A CA 1
ATOM 797 C C . ARG A 1 102 ? 4.872 1.580 -27.528 1.00 65.50 102 ARG A C 1
ATOM 799 O O . ARG A 1 102 ? 5.373 0.547 -27.102 1.00 65.50 102 ARG A O 1
ATOM 806 N N . THR A 1 103 ? 4.800 1.839 -28.833 1.00 54.03 103 THR A N 1
ATOM 807 C CA . THR A 1 103 ? 5.388 1.013 -29.905 1.00 54.03 103 THR A CA 1
ATOM 808 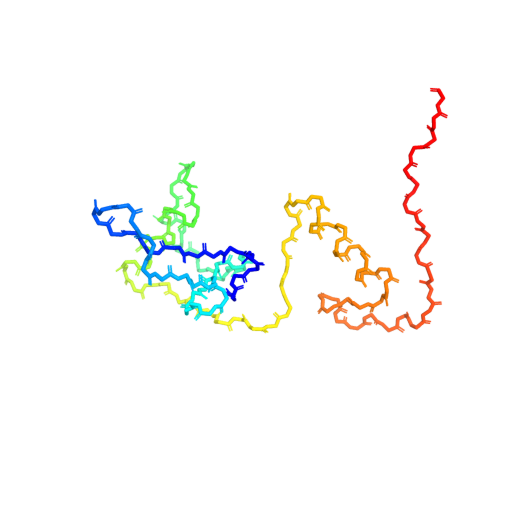C C . THR A 1 103 ? 6.660 1.624 -30.498 1.00 54.03 103 THR A C 1
ATOM 810 O O . THR A 1 103 ? 6.979 1.373 -31.664 1.00 54.03 103 THR A O 1
ATOM 813 N N . ASP A 1 104 ? 7.402 2.445 -29.753 1.00 57.75 104 ASP A N 1
ATOM 814 C CA . ASP A 1 104 ? 8.682 2.967 -30.230 1.00 57.75 104 ASP A CA 1
ATOM 815 C C . ASP A 1 104 ? 9.772 1.895 -30.098 1.00 57.75 104 ASP A C 1
ATOM 817 O O . ASP A 1 104 ? 10.608 1.880 -29.201 1.00 57.75 104 ASP A O 1
ATOM 821 N N . ARG A 1 105 ? 9.787 0.979 -31.071 1.00 52.97 105 ARG A N 1
ATOM 822 C CA . ARG A 1 105 ? 10.966 0.160 -31.353 1.00 52.97 105 ARG A CA 1
ATOM 823 C C . ARG A 1 105 ? 12.157 1.096 -31.615 1.00 52.97 105 ARG A C 1
ATOM 825 O O . ARG A 1 105 ? 12.316 1.594 -32.723 1.00 52.97 105 ARG A O 1
ATOM 832 N N . GLY A 1 106 ? 12.984 1.330 -30.597 1.00 51.66 106 GLY A N 1
ATOM 833 C CA . GLY A 1 106 ? 14.362 1.799 -30.753 1.00 51.66 106 GLY A CA 1
ATOM 834 C C . GLY A 1 106 ? 14.592 3.301 -30.946 1.00 51.66 106 GLY A C 1
ATOM 835 O O . GLY A 1 106 ? 15.352 3.675 -31.837 1.00 51.66 106 GLY A O 1
ATOM 836 N N . LYS A 1 107 ? 14.053 4.175 -30.088 1.00 49.88 107 LYS A N 1
ATOM 837 C CA . LYS A 1 107 ? 14.700 5.482 -29.863 1.00 49.88 107 LYS A CA 1
ATOM 838 C C . LYS A 1 107 ? 15.188 5.573 -28.425 1.00 49.88 107 LYS A C 1
ATOM 840 O O . LYS A 1 107 ? 14.391 5.685 -27.503 1.00 49.88 107 LYS A O 1
ATOM 845 N N . ALA A 1 108 ? 16.510 5.500 -28.267 1.00 52.69 108 ALA A N 1
ATOM 846 C CA . ALA A 1 108 ? 17.187 5.761 -27.006 1.00 52.69 108 ALA A CA 1
ATOM 847 C C . ALA A 1 108 ? 16.735 7.124 -26.471 1.00 52.69 108 ALA A C 1
ATOM 849 O O . ALA A 1 108 ? 16.849 8.137 -27.168 1.00 52.69 108 ALA A O 1
ATOM 850 N N . VAL A 1 109 ? 16.196 7.142 -25.257 1.00 56.44 109 VAL A N 1
ATOM 851 C CA . VAL A 1 109 ? 15.929 8.391 -24.553 1.00 56.44 109 VAL A CA 1
ATOM 852 C C . VAL A 1 109 ? 17.295 8.881 -24.052 1.00 56.44 109 VAL A C 1
ATOM 854 O O . VAL A 1 109 ? 18.022 8.112 -23.423 1.00 56.44 109 VAL A O 1
ATOM 857 N N . PRO A 1 110 ? 17.724 10.110 -24.384 1.00 48.44 110 PRO A N 1
ATOM 858 C CA . PRO A 1 110 ? 19.022 10.604 -23.942 1.00 48.44 110 PRO A CA 1
ATOM 859 C C . PRO A 1 110 ? 19.058 10.656 -22.407 1.00 48.44 110 PRO A C 1
ATOM 861 O O . PRO A 1 110 ? 18.035 10.967 -21.789 1.00 48.44 110 PRO A O 1
ATOM 864 N N . PRO A 1 111 ? 20.206 10.348 -21.775 1.00 49.38 111 PRO A N 1
ATOM 865 C CA . PRO A 1 111 ? 20.308 10.367 -20.325 1.00 49.38 111 PRO A CA 1
ATOM 866 C C . PRO A 1 111 ? 19.967 11.762 -19.799 1.00 49.38 111 PRO A C 1
ATOM 868 O O . PRO A 1 111 ? 20.406 12.776 -20.346 1.00 49.38 111 PRO A O 1
ATOM 871 N N . VAL A 1 112 ? 19.180 11.806 -18.724 1.00 55.84 112 VAL A N 1
ATOM 872 C CA . VAL A 1 112 ? 18.912 13.045 -17.993 1.00 55.84 112 VAL A CA 1
ATOM 873 C C . VAL A 1 112 ? 20.246 13.542 -17.433 1.00 55.84 112 VAL A C 1
ATOM 875 O O . VAL A 1 112 ? 20.866 12.870 -16.610 1.00 55.84 112 VAL A O 1
ATOM 878 N N . LEU A 1 113 ? 20.705 14.696 -17.923 1.00 46.38 113 LEU A N 1
ATOM 879 C CA . LEU A 1 113 ? 21.936 15.364 -17.501 1.00 46.38 113 LEU A CA 1
ATOM 880 C C . LEU A 1 113 ? 21.896 15.647 -15.992 1.00 46.38 113 LEU A C 1
ATOM 882 O O . LEU A 1 113 ? 21.264 16.597 -15.538 1.00 46.38 113 LEU A O 1
ATOM 886 N N . GLY A 1 114 ? 22.589 14.814 -15.219 1.00 45.78 114 GLY A N 1
ATOM 887 C CA . GLY A 1 114 ? 22.980 15.106 -13.848 1.00 45.78 114 GLY A CA 1
ATOM 888 C C . GLY A 1 114 ? 24.379 15.715 -13.823 1.00 45.78 114 GLY A C 1
ATOM 889 O O . GLY A 1 114 ? 25.320 15.102 -14.315 1.00 45.78 114 GLY A O 1
ATOM 890 N N . ALA A 1 115 ? 24.483 16.891 -13.203 1.00 47.47 115 ALA A N 1
ATOM 891 C CA . ALA A 1 115 ? 25.709 17.549 -12.748 1.00 47.47 115 ALA A CA 1
ATOM 892 C C . ALA A 1 115 ? 26.725 17.958 -13.834 1.00 47.47 115 ALA A C 1
ATOM 894 O O . ALA A 1 115 ? 27.769 17.337 -14.015 1.00 47.47 115 ALA A O 1
ATOM 895 N N . ALA A 1 116 ? 26.478 19.110 -14.467 1.00 36.72 116 ALA A N 1
ATOM 896 C CA . ALA A 1 116 ? 27.586 19.972 -14.858 1.00 36.72 116 ALA A CA 1
ATOM 897 C C . ALA A 1 116 ? 28.068 20.686 -13.590 1.00 36.72 116 ALA A C 1
ATOM 899 O O . ALA A 1 116 ? 27.369 21.539 -13.044 1.00 36.72 116 ALA A O 1
ATOM 900 N N . GLY A 1 117 ? 29.225 20.259 -13.089 1.00 40.81 117 GLY A N 1
ATOM 901 C CA . GLY A 1 117 ? 29.976 21.036 -12.121 1.00 40.81 117 GLY A CA 1
ATOM 902 C C . GLY A 1 117 ? 30.414 22.370 -12.723 1.00 40.81 117 GLY A C 1
ATOM 903 O O . GLY A 1 117 ? 30.668 22.466 -13.924 1.00 40.81 117 GLY A O 1
ATOM 904 N N . ASN A 1 118 ? 30.500 23.366 -11.853 1.00 38.50 118 ASN A N 1
ATOM 905 C CA . ASN A 1 118 ? 31.470 24.450 -11.906 1.00 38.50 118 ASN A CA 1
ATOM 906 C C . ASN A 1 118 ? 31.880 24.755 -10.467 1.00 38.50 118 ASN A C 1
ATOM 908 O O . ASN A 1 118 ? 30.967 24.782 -9.609 1.00 38.50 118 ASN A O 1
#

pLDDT: mean 86.88, std 16.04, range [36.72, 97.81]

Sequence (118 aa):
MPPQAAFHVVEVNEGNRIEAITALKDMRLQENGGYLVLRQEVFDYLPENSDLVADACAVLAKEGRLAAYPYNGFWQPADTLKERIALETMYQAGNTPWMPGRTDRGKAVPPVLGAAGN